Protein AF-A0A7C6UNB0-F1 (afdb_monomer_lite)

pLDDT: mean 83.36, std 9.6, range [57.66, 94.94]

Foldseek 3Di:
DVVVVVVVVVVVVVVVVPDDDPDDFDFDWDDDPNHTDDDPPDGWHQDPVRDIDDDPVVVVD

Structure (mmCIF, N/CA/C/O backbone):
data_AF-A0A7C6UNB0-F1
#
_entry.id   AF-A0A7C6UNB0-F1
#
loop_
_atom_site.group_PDB
_atom_site.id
_atom_site.type_symbol
_atom_site.label_atom_id
_atom_site.label_alt_id
_atom_site.label_comp_id
_atom_site.label_asym_id
_atom_site.label_entity_id
_atom_site.label_seq_id
_atom_site.pdbx_PDB_ins_code
_atom_site.Cartn_x
_atom_site.Cartn_y
_atom_site.Cartn_z
_atom_site.occupancy
_atom_site.B_iso_or_equiv
_atom_site.auth_seq_id
_atom_site.auth_comp_id
_atom_site.auth_asym_id
_atom_site.auth_atom_id
_atom_site.pdbx_PDB_model_num
ATOM 1 N N . MET A 1 1 ? -30.829 -9.575 43.377 1.00 59.09 1 MET A N 1
ATOM 2 C CA . MET A 1 1 ? -29.499 -9.969 42.840 1.00 59.09 1 MET A CA 1
ATOM 3 C C . MET A 1 1 ? -29.506 -10.297 41.342 1.00 59.09 1 MET A C 1
ATOM 5 O O . MET A 1 1 ? -28.581 -9.878 40.662 1.00 59.09 1 MET A O 1
ATOM 9 N N . LYS A 1 2 ? -30.536 -10.970 40.797 1.00 70.12 2 LYS A N 1
ATOM 10 C CA . LYS A 1 2 ? -30.635 -11.309 39.357 1.00 70.12 2 LYS A CA 1
ATOM 11 C C . LYS A 1 2 ? -30.580 -10.087 38.418 1.00 70.12 2 LYS A C 1
ATOM 13 O O . LYS A 1 2 ? -29.787 -10.087 37.490 1.00 70.12 2 LYS A O 1
ATOM 18 N N . LYS A 1 3 ? -31.311 -9.005 38.725 1.00 75.88 3 LYS A N 1
ATOM 19 C CA . LYS A 1 3 ? -31.311 -7.755 37.930 1.00 75.88 3 LYS A CA 1
ATOM 20 C C . LYS A 1 3 ? -29.932 -7.077 37.841 1.00 75.88 3 LYS A C 1
ATOM 22 O O . LYS A 1 3 ? -29.550 -6.616 36.777 1.00 75.88 3 LYS A O 1
ATOM 27 N N . LYS A 1 4 ? -29.156 -7.087 38.937 1.00 82.62 4 LYS A N 1
ATOM 28 C CA . LYS A 1 4 ? -27.781 -6.550 38.961 1.00 82.62 4 LYS A CA 1
ATOM 29 C C . LYS A 1 4 ? -26.831 -7.399 38.110 1.00 82.62 4 LYS A C 1
ATOM 31 O O . LYS A 1 4 ? -26.016 -6.845 37.392 1.00 82.62 4 LYS A O 1
ATOM 36 N N . ARG A 1 5 ? -26.981 -8.732 38.134 1.00 86.50 5 ARG A N 1
ATOM 37 C CA . ARG A 1 5 ? -26.215 -9.644 37.263 1.00 86.50 5 ARG A CA 1
ATOM 38 C C . ARG A 1 5 ? -26.528 -9.415 35.783 1.00 86.50 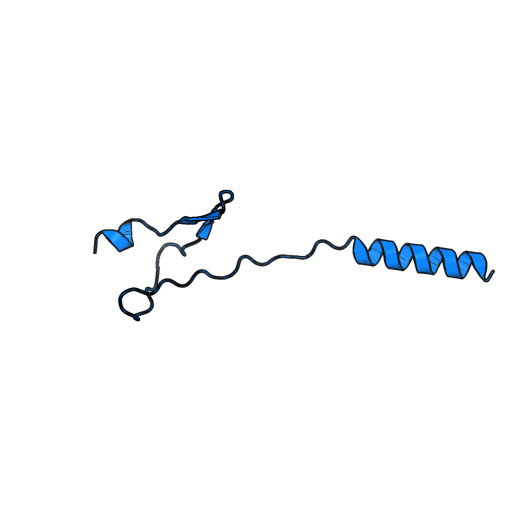5 ARG A C 1
ATOM 40 O O . ARG A 1 5 ? -25.606 -9.355 34.988 1.00 86.50 5 ARG A O 1
ATOM 47 N N . VAL A 1 6 ? -27.803 -9.218 35.439 1.00 89.44 6 VAL A N 1
ATOM 48 C CA . VAL A 1 6 ? -28.230 -8.885 34.068 1.00 89.44 6 VAL A CA 1
ATOM 49 C C . VAL A 1 6 ? -27.656 -7.539 33.619 1.00 89.44 6 VAL A C 1
ATOM 51 O O . VAL A 1 6 ? -27.150 -7.435 32.510 1.00 89.44 6 VAL A O 1
ATOM 54 N N . MET A 1 7 ? -27.669 -6.531 34.491 1.00 87.56 7 MET A N 1
ATOM 55 C CA . MET A 1 7 ? -27.116 -5.207 34.193 1.00 87.56 7 MET A CA 1
ATOM 56 C C . MET A 1 7 ? -25.592 -5.236 33.997 1.00 87.56 7 MET A C 1
ATOM 58 O O . MET A 1 7 ? -25.086 -4.609 33.073 1.00 87.56 7 MET A O 1
ATOM 62 N N . ILE A 1 8 ? -24.866 -6.004 34.815 1.00 90.94 8 ILE A N 1
ATOM 63 C CA . ILE A 1 8 ? -23.417 -6.212 34.656 1.00 90.94 8 ILE A CA 1
ATOM 64 C C . ILE A 1 8 ? -23.114 -6.928 33.333 1.00 90.94 8 ILE A C 1
ATOM 66 O O . ILE A 1 8 ? -22.174 -6.561 32.635 1.00 90.94 8 ILE A O 1
ATOM 70 N N . LEU A 1 9 ? -23.932 -7.915 32.963 1.00 90.88 9 LEU A N 1
ATOM 71 C CA . LEU A 1 9 ? -23.765 -8.672 31.723 1.00 90.88 9 LEU A CA 1
ATOM 72 C C . LEU A 1 9 ? -24.030 -7.796 30.486 1.00 90.88 9 LEU A C 1
ATOM 74 O O . LEU A 1 9 ? -23.250 -7.824 29.542 1.00 90.88 9 LEU A O 1
ATOM 78 N N . LEU A 1 10 ? -25.061 -6.946 30.529 1.00 89.81 10 LEU A N 1
ATOM 79 C CA . LEU A 1 10 ? -25.346 -5.947 29.491 1.00 89.81 10 LEU A CA 1
ATOM 80 C C . LEU A 1 10 ? -24.215 -4.925 29.325 1.00 89.81 10 LEU A C 1
ATOM 82 O O . LEU A 1 10 ? -23.833 -4.614 28.199 1.00 89.81 10 LEU A O 1
ATOM 86 N N . LEU A 1 11 ? -23.656 -4.434 30.434 1.00 89.06 11 LEU A N 1
ATOM 87 C CA . LEU A 1 11 ? -22.535 -3.495 30.399 1.00 89.06 11 LEU A CA 1
ATOM 88 C C . LEU A 1 11 ? -21.276 -4.143 29.800 1.00 89.06 11 LEU A C 1
ATOM 90 O O . LEU A 1 11 ? -20.581 -3.509 29.012 1.00 89.06 11 LEU A O 1
ATOM 94 N N . GLY A 1 12 ? -21.021 -5.418 30.113 1.00 88.69 12 GLY A N 1
ATOM 95 C CA . GLY A 1 12 ? -19.923 -6.184 29.518 1.00 88.69 12 GLY A CA 1
ATOM 96 C C . GLY A 1 12 ? -20.0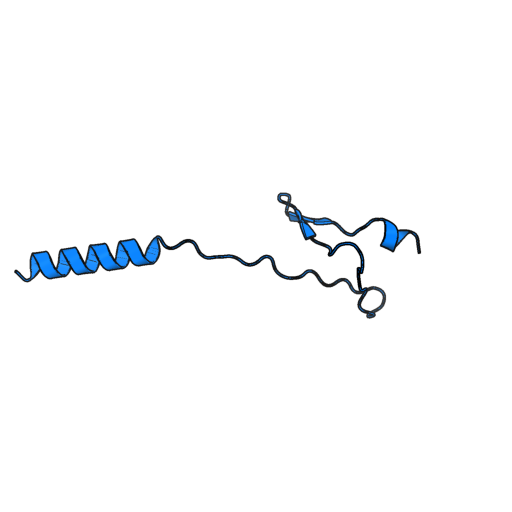64 -6.364 28.003 1.00 88.69 12 GLY A C 1
ATOM 97 O O . GLY A 1 12 ? -19.087 -6.210 27.276 1.00 88.69 12 GLY A O 1
ATOM 98 N N . VAL A 1 13 ? -21.281 -6.620 27.511 1.00 88.25 13 VAL A N 1
ATOM 99 C CA . VAL A 1 13 ? -21.552 -6.751 26.067 1.00 88.25 13 VAL A CA 1
ATOM 100 C C . VAL A 1 13 ? -21.369 -5.420 25.336 1.00 88.25 13 VAL A C 1
ATOM 102 O O . VAL A 1 13 ? -20.729 -5.382 24.288 1.00 88.25 13 VAL A O 1
ATOM 105 N N . MET A 1 14 ? -21.873 -4.317 25.896 1.00 85.94 14 MET A N 1
ATOM 106 C CA . MET A 1 14 ? -21.671 -2.980 25.320 1.00 85.94 14 MET A CA 1
ATOM 107 C C . MET A 1 14 ? -20.192 -2.586 25.273 1.00 85.94 14 MET A C 1
ATOM 109 O O . MET A 1 14 ? -19.751 -1.999 24.290 1.00 85.94 14 MET A O 1
ATOM 113 N N . LEU A 1 15 ? -19.412 -2.950 26.295 1.00 86.94 15 LEU A N 1
ATOM 114 C CA . LEU A 1 15 ? -17.975 -2.681 26.315 1.00 86.94 15 LEU A CA 1
ATOM 115 C C . LEU A 1 15 ? -17.214 -3.513 25.269 1.00 86.94 15 LEU A C 1
ATOM 117 O O . LEU A 1 15 ? -16.286 -3.006 24.648 1.00 86.94 15 LEU A O 1
ATOM 121 N N . GLY A 1 16 ? -17.632 -4.760 25.027 1.00 82.56 16 GLY A N 1
ATOM 122 C CA . GLY A 1 16 ? -17.050 -5.617 23.987 1.00 82.56 16 GLY A CA 1
ATOM 123 C C . GLY A 1 16 ? -17.317 -5.129 22.557 1.00 82.56 16 GLY A C 1
ATOM 124 O O . GLY A 1 16 ? -16.484 -5.329 21.679 1.00 82.56 16 GLY A O 1
ATOM 125 N N . LEU A 1 17 ? -18.445 -4.449 22.325 1.00 83.06 17 LEU A N 1
ATOM 126 C CA . LEU A 1 17 ? -18.792 -3.851 21.026 1.00 83.06 17 LEU A CA 1
ATOM 127 C C . LEU A 1 17 ? -18.040 -2.543 20.735 1.00 83.06 17 LEU A C 1
ATOM 129 O O . LEU A 1 17 ? -17.978 -2.122 19.585 1.00 83.06 17 LEU A O 1
ATOM 133 N N . ALA A 1 18 ? -17.473 -1.899 21.757 1.00 80.31 18 ALA A N 1
ATOM 134 C CA . ALA A 1 18 ? -16.736 -0.644 21.621 1.00 80.31 18 ALA A CA 1
ATOM 135 C C . ALA A 1 18 ? -15.251 -0.838 21.258 1.00 80.31 18 ALA A C 1
ATOM 137 O O . ALA A 1 18 ? -14.498 0.135 21.206 1.00 80.31 18 ALA A O 1
ATOM 138 N N . LEU A 1 19 ? -14.807 -2.078 21.031 1.00 81.25 19 LEU A N 1
ATOM 139 C CA . LEU A 1 19 ? -13.427 -2.345 20.642 1.00 81.25 19 LEU A CA 1
ATOM 140 C C . LEU A 1 19 ? -13.181 -1.842 19.208 1.00 81.25 19 LEU A C 1
ATOM 142 O O . LEU A 1 19 ? -13.911 -2.237 18.296 1.00 81.25 19 LEU A O 1
ATOM 146 N N . PRO A 1 20 ? -12.165 -0.989 18.977 1.00 77.56 20 PRO A N 1
ATOM 147 C CA . PRO A 1 20 ? -11.827 -0.554 17.631 1.00 77.56 20 PRO A CA 1
ATOM 148 C C . PRO A 1 20 ? -11.375 -1.763 16.807 1.00 77.56 20 PRO A C 1
ATOM 150 O O . PRO A 1 20 ? -10.446 -2.479 17.184 1.00 77.56 20 PRO A O 1
ATOM 153 N N . VAL A 1 21 ? -12.027 -1.988 15.665 1.00 77.44 21 VAL A N 1
ATOM 154 C CA . VAL A 1 21 ? -11.556 -2.958 14.675 1.00 77.44 21 VAL A CA 1
ATOM 155 C C . VAL A 1 21 ? -10.279 -2.399 14.058 1.00 77.44 21 VAL A C 1
ATOM 157 O O . VAL A 1 21 ? -10.301 -1.360 13.397 1.00 77.44 21 VAL A O 1
ATOM 160 N N . LEU A 1 22 ? -9.159 -3.084 14.279 1.00 72.62 22 LEU A N 1
ATOM 161 C CA . LEU A 1 22 ? -7.904 -2.789 13.596 1.00 72.62 22 LEU A CA 1
ATOM 162 C C . LEU A 1 22 ? -8.038 -3.230 12.134 1.00 72.62 22 LEU A C 1
ATOM 164 O O . LEU A 1 22 ? -7.781 -4.382 11.793 1.00 72.62 22 LEU A O 1
ATOM 168 N N . ALA A 1 23 ? -8.482 -2.320 11.270 1.00 68.81 23 ALA A N 1
ATOM 169 C CA . ALA A 1 23 ? -8.430 -2.525 9.831 1.00 68.81 23 ALA A CA 1
ATOM 170 C C . ALA A 1 23 ? -6.970 -2.400 9.379 1.00 68.81 23 ALA A C 1
ATOM 172 O O . ALA A 1 23 ? -6.403 -1.308 9.353 1.00 68.81 23 ALA A O 1
ATOM 173 N N . THR A 1 24 ? -6.335 -3.524 9.054 1.00 64.69 24 THR A N 1
ATOM 174 C CA . THR A 1 24 ? -5.019 -3.509 8.414 1.00 64.69 24 THR A CA 1
ATOM 175 C C . THR A 1 24 ? -5.203 -3.077 6.964 1.00 64.69 24 THR A C 1
ATOM 177 O O . THR A 1 24 ? -5.987 -3.701 6.246 1.00 64.69 24 THR A O 1
ATOM 180 N N . ALA A 1 25 ? -4.498 -2.033 6.525 1.00 69.31 25 ALA A N 1
ATOM 181 C CA . ALA A 1 25 ? -4.466 -1.668 5.112 1.00 69.31 25 ALA A CA 1
ATOM 182 C C . ALA A 1 25 ? -4.018 -2.891 4.294 1.00 69.31 25 ALA A C 1
ATOM 184 O O . ALA A 1 25 ? -2.967 -3.474 4.564 1.00 69.31 25 ALA A O 1
ATOM 185 N N . SER A 1 26 ? -4.849 -3.319 3.346 1.00 71.12 26 SER A N 1
ATOM 186 C CA . SER A 1 26 ? -4.541 -4.435 2.455 1.00 71.12 26 SER A CA 1
ATOM 187 C C . SER A 1 26 ? -3.341 -4.089 1.573 1.00 71.12 26 SER A C 1
ATOM 189 O O . SER A 1 26 ? -3.276 -2.985 1.032 1.00 71.12 26 SER A O 1
ATOM 191 N N . ASP A 1 27 ? -2.408 -5.033 1.425 1.00 82.62 27 ASP A N 1
ATOM 192 C CA . ASP A 1 27 ? -1.230 -4.867 0.566 1.00 82.62 27 ASP A CA 1
ATOM 193 C C . ASP A 1 27 ? -1.679 -4.724 -0.899 1.00 82.62 27 ASP A C 1
ATOM 195 O O . ASP A 1 27 ? -2.458 -5.542 -1.400 1.00 82.62 27 ASP A O 1
ATOM 199 N N . VAL A 1 28 ? -1.230 -3.668 -1.578 1.00 88.38 28 VAL A N 1
ATOM 200 C CA . VAL A 1 28 ? -1.626 -3.374 -2.962 1.00 88.38 28 VAL A CA 1
ATOM 201 C C . VAL A 1 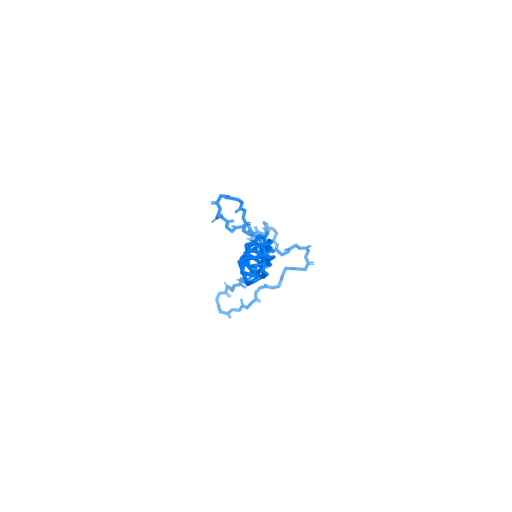28 ? -0.620 -4.020 -3.909 1.00 88.38 28 VAL A C 1
ATOM 203 O O . VAL A 1 28 ? 0.541 -3.617 -3.954 1.00 88.38 28 VAL A O 1
ATOM 206 N N . ARG A 1 29 ? -1.075 -5.007 -4.688 1.00 90.81 29 ARG A N 1
ATOM 207 C CA . ARG A 1 29 ? -0.279 -5.649 -5.747 1.00 90.81 29 ARG A CA 1
ATOM 208 C C . ARG A 1 29 ? -0.593 -5.025 -7.100 1.00 90.81 29 ARG A C 1
ATOM 210 O O . ARG A 1 29 ? -1.759 -4.777 -7.406 1.00 90.81 29 ARG A O 1
ATOM 217 N N . VAL A 1 30 ? 0.438 -4.799 -7.907 1.00 89.75 30 VAL A N 1
ATOM 218 C CA . VAL A 1 30 ? 0.314 -4.242 -9.260 1.00 89.75 30 VAL A CA 1
ATOM 219 C C . VAL A 1 30 ? 0.824 -5.273 -10.250 1.00 89.75 30 VAL A C 1
ATOM 221 O O . VAL A 1 30 ? 1.894 -5.843 -10.052 1.00 89.75 30 VAL A O 1
ATOM 224 N N . TYR A 1 31 ? 0.057 -5.485 -11.313 1.00 91.81 31 TYR A N 1
ATOM 225 C CA . TYR A 1 31 ? 0.420 -6.355 -12.422 1.00 91.81 31 TYR A CA 1
ATOM 226 C C . TYR A 1 31 ? 0.416 -5.530 -13.705 1.00 91.81 31 TYR A C 1
ATOM 228 O O . TYR A 1 31 ? -0.515 -4.752 -13.925 1.00 91.81 31 TYR A O 1
ATOM 236 N N . VAL A 1 32 ? 1.433 -5.707 -14.542 1.00 89.69 32 VAL A N 1
ATOM 237 C CA . VAL A 1 32 ? 1.475 -5.177 -15.909 1.00 89.69 32 VAL A CA 1
ATOM 238 C C . VAL A 1 32 ? 1.711 -6.348 -16.839 1.00 89.69 32 VAL A C 1
ATOM 240 O O . VAL A 1 32 ? 2.623 -7.135 -16.608 1.00 89.69 32 VAL A O 1
ATOM 243 N N . ASP A 1 33 ? 0.831 -6.500 -17.827 1.00 93.38 33 ASP A N 1
ATOM 244 C CA . ASP A 1 33 ? 0.841 -7.636 -18.754 1.00 93.38 33 ASP A CA 1
ATOM 245 C C . ASP A 1 33 ? 0.940 -8.991 -18.027 1.00 93.38 33 ASP A C 1
ATOM 247 O O . ASP A 1 33 ? 1.739 -9.851 -18.374 1.00 93.38 33 ASP A O 1
ATOM 251 N N . GLU A 1 34 ? 0.136 -9.154 -16.966 1.00 94.94 34 GLU A N 1
ATOM 252 C CA . GLU A 1 34 ? 0.070 -10.356 -16.111 1.00 94.94 34 GLU A CA 1
ATOM 253 C C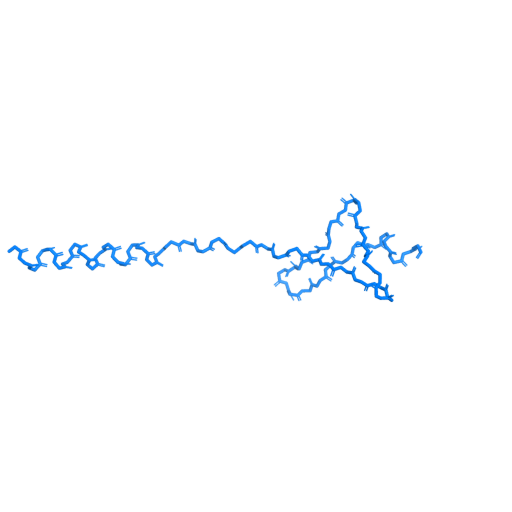 . GLU A 1 34 ? 1.317 -10.633 -15.249 1.00 94.94 34 GLU A C 1
ATOM 255 O O . GLU A 1 34 ? 1.320 -11.565 -14.443 1.00 94.94 34 GLU A O 1
ATOM 260 N N . VAL A 1 35 ? 2.346 -9.789 -15.326 1.00 91.50 35 VAL A N 1
ATOM 261 C CA . VAL A 1 35 ? 3.563 -9.900 -14.517 1.00 91.50 35 VAL A CA 1
ATOM 262 C C . VAL A 1 35 ? 3.464 -9.003 -13.286 1.00 91.50 35 VAL A C 1
ATOM 264 O O . VAL A 1 35 ? 3.159 -7.814 -13.389 1.00 91.50 35 VAL A O 1
ATOM 267 N N . GLU A 1 36 ? 3.724 -9.566 -12.102 1.00 91.25 36 GLU A N 1
ATOM 268 C CA . GLU A 1 36 ? 3.745 -8.803 -10.851 1.00 91.25 36 GLU A CA 1
ATOM 269 C C . GLU A 1 36 ? 4.935 -7.840 -10.814 1.00 91.25 36 GLU A C 1
ATOM 271 O O . GLU A 1 36 ? 6.087 -8.230 -11.012 1.00 91.25 36 GLU A O 1
ATOM 276 N N . VAL A 1 37 ? 4.650 -6.577 -10.511 1.00 88.31 37 VAL A N 1
ATOM 277 C CA . VAL A 1 37 ? 5.657 -5.529 -10.372 1.00 88.31 37 VAL A CA 1
ATOM 278 C C . VAL A 1 37 ? 6.040 -5.390 -8.905 1.00 88.31 37 VAL A C 1
ATOM 280 O O . VAL A 1 37 ? 5.214 -5.055 -8.054 1.00 88.31 37 VAL A O 1
ATOM 283 N N . VAL A 1 38 ? 7.325 -5.587 -8.611 1.00 88.50 38 VAL A N 1
ATOM 284 C CA . VAL A 1 38 ? 7.887 -5.382 -7.273 1.00 88.50 38 VAL A CA 1
ATOM 285 C C . VAL A 1 38 ? 8.393 -3.950 -7.143 1.00 88.50 38 VAL A C 1
ATOM 287 O O . VAL A 1 38 ? 9.208 -3.495 -7.942 1.00 88.50 38 VAL A O 1
ATOM 290 N N . PHE A 1 39 ? 7.951 -3.248 -6.100 1.00 87.44 39 PHE A N 1
ATOM 291 C CA . PHE A 1 39 ? 8.411 -1.896 -5.789 1.00 87.44 39 PHE A CA 1
ATOM 292 C C . PHE A 1 39 ? 9.438 -1.943 -4.644 1.00 87.44 39 PHE A C 1
ATOM 294 O O . PHE A 1 39 ? 9.031 -2.047 -3.485 1.00 87.44 39 PHE A O 1
ATOM 301 N N . PRO A 1 40 ? 10.756 -1.880 -4.927 1.00 85.25 40 PRO A N 1
ATOM 302 C CA . PRO A 1 40 ? 11.793 -2.014 -3.898 1.00 85.25 40 PRO A CA 1
ATOM 303 C C . PRO A 1 40 ? 11.869 -0.804 -2.959 1.00 85.25 40 PRO A C 1
ATOM 305 O O . PRO A 1 40 ? 12.232 -0.951 -1.796 1.00 85.25 40 PRO A O 1
ATOM 308 N N . ASP A 1 41 ? 11.507 0.382 -3.454 1.00 86.31 41 ASP A N 1
ATOM 309 C CA . ASP A 1 41 ? 11.647 1.630 -2.702 1.00 86.31 41 ASP A CA 1
ATOM 310 C C . ASP A 1 41 ? 10.424 1.925 -1.826 1.00 86.31 41 ASP A C 1
ATOM 312 O O . ASP A 1 41 ? 10.542 2.250 -0.647 1.00 86.31 41 ASP A O 1
ATOM 316 N N . GLN A 1 42 ? 9.233 1.874 -2.428 1.00 85.62 42 GLN A N 1
ATOM 317 C CA . GLN A 1 42 ? 7.982 2.260 -1.787 1.00 85.62 42 GLN A CA 1
ATOM 318 C C . GLN A 1 42 ? 6.824 1.461 -2.371 1.00 85.62 42 GLN A C 1
ATOM 320 O O . GLN A 1 42 ? 6.629 1.439 -3.583 1.00 85.62 42 GLN A O 1
ATOM 325 N N . LYS A 1 43 ? 6.020 0.852 -1.500 1.00 88.94 43 LYS A N 1
ATOM 326 C CA . LYS A 1 43 ? 4.814 0.134 -1.914 1.00 88.94 43 LYS A CA 1
ATOM 327 C C . LYS A 1 43 ? 3.720 1.094 -2.408 1.00 88.94 43 LYS A C 1
ATOM 329 O O . LYS A 1 43 ? 3.598 2.194 -1.860 1.00 88.94 43 LYS A O 1
ATOM 334 N N . PRO A 1 44 ? 2.888 0.680 -3.379 1.00 90.44 44 PRO A N 1
ATOM 335 C CA . PRO A 1 44 ? 1.668 1.398 -3.721 1.00 90.44 44 PRO A CA 1
ATOM 336 C C . PRO A 1 44 ? 0.730 1.491 -2.514 1.00 90.44 44 PRO A C 1
ATOM 338 O O . PRO A 1 44 ? 0.690 0.592 -1.672 1.00 90.44 44 PRO A O 1
ATOM 341 N N . LEU A 1 45 ? -0.039 2.575 -2.430 1.00 90.12 45 LEU A N 1
ATOM 342 C CA . LEU A 1 45 ? -0.975 2.804 -1.327 1.00 90.12 45 LEU A CA 1
ATOM 343 C C . LEU A 1 45 ? -2.285 3.416 -1.818 1.00 90.12 45 LEU A C 1
ATOM 345 O O . LEU A 1 45 ? -2.314 4.086 -2.850 1.00 90.12 45 LEU A O 1
ATOM 349 N N . ILE A 1 46 ? -3.361 3.212 -1.061 1.00 89.62 46 ILE A N 1
ATOM 350 C CA . ILE A 1 46 ? -4.656 3.861 -1.297 1.00 89.62 46 ILE A CA 1
ATOM 351 C C . ILE A 1 46 ? -4.741 5.092 -0.392 1.00 89.62 46 ILE A C 1
ATOM 353 O O . ILE A 1 46 ? -4.543 4.987 0.819 1.00 89.62 46 ILE A O 1
ATOM 357 N N . ASN A 1 47 ? -4.988 6.266 -0.974 1.00 89.12 47 ASN A N 1
ATOM 358 C CA . ASN A 1 47 ? -5.108 7.514 -0.223 1.00 89.12 47 ASN A CA 1
ATOM 359 C C . ASN A 1 47 ? -6.524 7.698 0.370 1.00 89.12 47 ASN A C 1
ATOM 361 O O . ASN A 1 47 ? -7.438 6.926 0.090 1.00 89.12 47 ASN A O 1
ATOM 365 N N . ALA A 1 48 ? -6.719 8.747 1.178 1.00 89.12 48 ALA A N 1
ATOM 366 C CA . ALA A 1 48 ? -8.015 9.049 1.800 1.00 89.12 48 ALA A CA 1
ATOM 367 C C . ALA A 1 48 ? -9.136 9.349 0.783 1.00 89.12 48 ALA A C 1
ATOM 369 O O . ALA A 1 48 ? -10.304 9.111 1.074 1.00 89.12 48 ALA A O 1
ATOM 370 N N . ASP A 1 49 ? -8.780 9.799 -0.423 1.00 93.38 49 ASP A N 1
ATOM 371 C CA . ASP A 1 49 ? -9.714 10.020 -1.535 1.00 93.38 49 ASP A CA 1
ATOM 372 C C . ASP A 1 49 ? -10.017 8.730 -2.319 1.00 93.38 49 ASP A C 1
ATOM 374 O O . ASP A 1 49 ? -10.557 8.779 -3.425 1.00 93.38 49 ASP A O 1
ATOM 378 N N . ASN A 1 50 ? -9.638 7.571 -1.772 1.00 88.50 50 ASN A N 1
ATO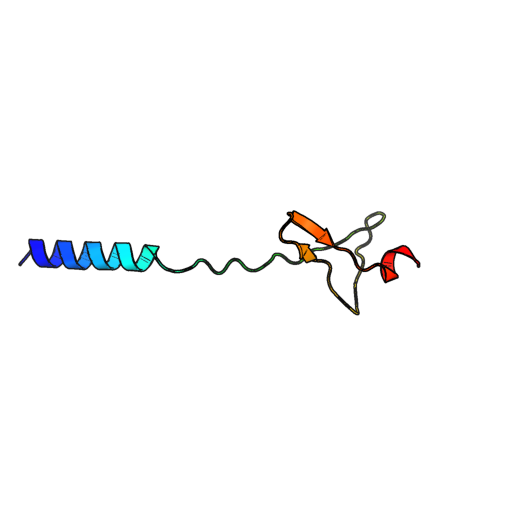M 379 C CA . ASN A 1 50 ? -9.821 6.250 -2.365 1.00 88.50 50 ASN A CA 1
ATOM 380 C C . ASN A 1 50 ? -9.131 6.080 -3.735 1.00 88.50 50 ASN A C 1
ATOM 382 O O . ASN A 1 50 ? -9.603 5.351 -4.608 1.00 88.50 50 ASN A O 1
ATOM 386 N N . ARG A 1 51 ? -8.002 6.766 -3.944 1.00 91.25 51 ARG A N 1
ATOM 387 C CA . ARG A 1 51 ? -7.161 6.649 -5.142 1.00 91.25 51 ARG A CA 1
ATOM 388 C C . ARG A 1 51 ? -5.930 5.807 -4.854 1.00 91.25 51 ARG A C 1
ATOM 390 O O . ARG A 1 51 ? -5.291 5.967 -3.818 1.00 91.25 51 ARG A O 1
ATOM 397 N N . THR A 1 52 ? -5.554 4.967 -5.813 1.00 90.69 52 THR A N 1
ATOM 398 C CA . THR A 1 52 ? -4.296 4.212 -5.749 1.00 90.69 52 THR A CA 1
ATOM 399 C C . THR A 1 52 ? -3.147 5.095 -6.229 1.00 90.69 52 THR A C 1
ATOM 401 O O . THR A 1 52 ? -3.164 5.581 -7.361 1.00 90.69 52 THR A O 1
ATOM 404 N N . LEU A 1 53 ? -2.157 5.318 -5.369 1.00 90.25 53 LEU A N 1
ATOM 405 C CA . LEU A 1 53 ? -0.921 6.023 -5.687 1.00 90.25 53 LEU A CA 1
ATOM 406 C C . LEU A 1 53 ? 0.166 4.997 -6.010 1.00 90.25 53 LEU A C 1
ATOM 408 O O . LEU A 1 53 ? 0.544 4.196 -5.155 1.00 90.25 53 LEU A O 1
ATOM 412 N N . VAL A 1 54 ? 0.662 5.038 -7.247 1.00 90.56 54 VAL A N 1
ATOM 413 C CA . VAL A 1 54 ? 1.757 4.189 -7.732 1.00 90.56 54 VAL A CA 1
ATOM 414 C C . VAL A 1 54 ? 3.011 5.056 -7.907 1.00 90.56 54 VAL A C 1
ATOM 416 O O . VAL A 1 54 ? 2.909 6.137 -8.494 1.00 90.56 54 VAL A O 1
ATOM 419 N N . PRO A 1 55 ? 4.188 4.636 -7.405 1.00 88.62 55 PRO A N 1
ATOM 420 C CA . PRO A 1 55 ? 5.418 5.419 -7.524 1.00 88.62 55 PRO A CA 1
ATOM 421 C C . PRO A 1 55 ? 5.790 5.754 -8.975 1.00 88.62 55 PRO A C 1
ATOM 423 O O . PRO A 1 55 ? 5.854 4.874 -9.829 1.00 88.62 55 PRO A O 1
ATOM 426 N N . LEU A 1 56 ? 6.122 7.023 -9.244 1.00 80.69 56 LEU A N 1
ATOM 427 C CA . LEU A 1 56 ? 6.395 7.524 -10.601 1.00 80.69 56 LEU A CA 1
ATOM 428 C C . LEU A 1 56 ? 7.558 6.807 -11.300 1.00 80.69 56 LEU A C 1
ATOM 430 O O . LEU A 1 56 ? 7.497 6.565 -12.498 1.00 80.69 56 LEU A O 1
ATOM 434 N N . ARG A 1 57 ? 8.602 6.446 -10.545 1.00 71.62 57 ARG A N 1
ATOM 435 C CA . ARG A 1 57 ? 9.812 5.778 -11.061 1.00 71.62 57 ARG A CA 1
ATOM 436 C C . ARG A 1 57 ? 9.551 4.410 -11.703 1.00 71.62 57 ARG A C 1
ATOM 438 O O . ARG A 1 57 ? 10.422 3.913 -12.406 1.00 71.62 57 ARG A O 1
ATOM 445 N N . PHE A 1 58 ? 8.367 3.837 -11.487 1.00 65.00 58 PHE A N 1
ATOM 446 C CA . PHE A 1 58 ? 7.888 2.679 -12.237 1.00 65.00 58 PHE A CA 1
ATOM 447 C C . PHE A 1 58 ? 7.471 3.037 -13.673 1.00 65.00 58 PHE A C 1
ATOM 449 O O . PHE A 1 58 ? 7.837 2.33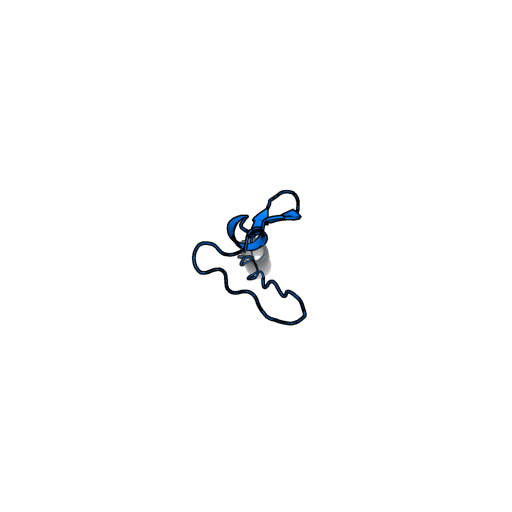7 -14.602 1.00 65.00 58 PHE A O 1
ATOM 456 N N . VAL A 1 59 ? 6.746 4.144 -13.867 1.00 61.19 59 VAL A N 1
ATOM 457 C CA . VAL A 1 59 ? 6.157 4.529 -15.167 1.00 61.19 59 VAL A CA 1
ATOM 458 C C . VAL A 1 59 ? 7.221 4.982 -16.180 1.00 61.19 59 VAL A C 1
ATOM 460 O O . VAL A 1 59 ? 6.951 5.052 -17.372 1.00 61.19 59 VAL A O 1
ATOM 463 N N . SER A 1 60 ? 8.425 5.322 -15.714 1.00 61.97 60 SER A N 1
ATOM 464 C CA . SER A 1 60 ? 9.517 5.827 -16.554 1.00 61.97 60 SER A CA 1
ATOM 465 C C . SER A 1 60 ? 10.505 4.765 -17.056 1.00 61.97 60 SER A C 1
ATOM 467 O O . SER A 1 60 ? 11.454 5.152 -17.736 1.00 61.97 60 SER A O 1
ATOM 469 N N . GLN A 1 61 ? 10.360 3.492 -16.665 1.00 57.66 61 GLN A N 1
ATOM 470 C CA . GLN A 1 61 ? 11.237 2.392 -17.099 1.00 57.66 61 GLN A CA 1
ATOM 471 C C . GLN A 1 61 ? 10.604 1.561 -18.211 1.00 57.66 61 GLN A C 1
ATOM 473 O O . GLN A 1 61 ? 9.357 1.474 -18.238 1.00 57.66 61 GLN A O 1
#

Sequence (61 aa):
MKKKRVMILLLGVMLGLALPVLATASDVRVYVDEVEVVFPDQKPLINADNRTLVPLRFVSQ

Secondary structure (DSSP, 8-state):
-HHHHHHHHHHHHHHHHTS----PPPP--EEETTEEEP-SS---EE-TTSPEE--HHHHT-

Radius of gyration: 22.89 Å; chains: 1; bounding box: 43×21×62 Å